Protein AF-A0A5B8V6E5-F1 (afdb_monomer_lite)

Radius of gyration: 22.65 Å; chains: 1; bounding box: 70×61×49 Å

Secondary structure (DSSP, 8-state):
-----------------------TT-EEEEEETTEEEEEEEEEE--GGGTTEEEEEETT-S-EEEEEGGGEEEPPPHHHHHHHHHH-SPSEEEEEEE-SSSS-PEEEEEEEEETTEEEEE-TT--EEEEEEEEEETTTTEEEE-SHHHHHTT---EEEEETTTTEEEEE-SSSEEEEEESS--

Sequence (183 aa):
MRKFILVAALQLFFSIGFTQSFSIGDKIEAYNSGAWYKGSILETGTGTYAGYYKVQYDGYSQVQWIKAANIRMQQTSDANVENDKKGPRNGTYIILSYGSASNPIRIGYFELQNGKYTYYNMSKKNIGQGSFTYNAANKTVQWTSGPFKVANWSGKFEIDREGKTHKIRLNSVTIGTNSTDSN

Structure (mmCIF, N/CA/C/O backbone):
data_AF-A0A5B8V6E5-F1
#
_entry.id   AF-A0A5B8V6E5-F1
#
loop_
_atom_site.group_PDB
_atom_site.id
_atom_site.type_symbol
_atom_site.label_atom_id
_atom_site.label_alt_id
_atom_site.label_comp_id
_atom_site.label_asym_id
_atom_site.label_entity_id
_atom_site.label_seq_id
_atom_site.pdbx_PDB_ins_code
_atom_site.Cartn_x
_atom_site.Cartn_y
_atom_site.Cartn_z
_atom_site.occupancy
_atom_site.B_iso_or_equiv
_atom_site.auth_seq_id
_atom_site.auth_comp_id
_atom_site.auth_asym_id
_atom_site.auth_atom_id
_atom_site.pdbx_PDB_model_num
ATOM 1 N N . MET A 1 1 ? -54.255 44.782 -4.920 1.00 41.56 1 MET A N 1
ATOM 2 C CA . MET A 1 1 ? -53.487 43.672 -5.544 1.00 41.56 1 MET A CA 1
ATOM 3 C C . MET A 1 1 ? -52.082 44.219 -5.787 1.00 41.56 1 MET A C 1
ATOM 5 O O . MET A 1 1 ? -52.020 45.303 -6.328 1.00 41.56 1 MET A O 1
ATOM 9 N N . ARG A 1 2 ? -50.932 43.684 -5.373 1.00 39.69 2 ARG A N 1
ATOM 10 C CA . ARG A 1 2 ? -50.459 42.381 -4.884 1.00 39.69 2 ARG A CA 1
ATOM 11 C C . ARG A 1 2 ? -49.298 42.658 -3.907 1.00 39.69 2 ARG A C 1
ATOM 13 O O . ARG A 1 2 ? -48.498 43.553 -4.151 1.00 39.69 2 ARG A O 1
ATOM 20 N N . LYS A 1 3 ? -49.225 41.881 -2.826 1.00 42.56 3 LYS A N 1
ATOM 21 C CA . LYS A 1 3 ? -48.088 41.808 -1.896 1.00 42.56 3 LYS A CA 1
ATOM 22 C C . LYS A 1 3 ? -46.910 41.131 -2.616 1.00 42.56 3 LYS A C 1
ATOM 24 O O . LYS A 1 3 ? -47.143 40.096 -3.235 1.00 42.56 3 LYS A O 1
ATOM 29 N N . PHE A 1 4 ? -45.687 41.645 -2.500 1.00 48.00 4 PHE A N 1
ATOM 30 C CA . PHE A 1 4 ? -44.478 40.855 -2.766 1.00 48.00 4 PHE A CA 1
ATOM 31 C C . PHE A 1 4 ? -43.683 40.719 -1.469 1.00 48.00 4 PHE A C 1
ATOM 33 O O . PHE A 1 4 ? -43.335 41.696 -0.814 1.00 48.00 4 PHE A O 1
ATOM 40 N N . ILE A 1 5 ? -43.534 39.461 -1.073 1.00 51.41 5 ILE A N 1
ATOM 41 C CA . ILE A 1 5 ? -42.996 38.966 0.188 1.00 51.41 5 ILE A CA 1
ATOM 42 C C . ILE A 1 5 ? -41.475 38.825 0.047 1.00 51.41 5 ILE A C 1
ATOM 44 O O . ILE A 1 5 ? -40.999 38.240 -0.925 1.00 51.41 5 ILE A O 1
ATOM 48 N N . LEU A 1 6 ? -40.737 39.347 1.033 1.00 44.19 6 LEU A N 1
ATOM 49 C CA . LEU A 1 6 ? -39.337 39.016 1.317 1.00 44.19 6 LEU A CA 1
ATOM 50 C C . LEU A 1 6 ? -39.191 37.501 1.535 1.00 44.19 6 LEU A C 1
ATOM 52 O O . LEU A 1 6 ? -39.869 36.955 2.403 1.00 44.19 6 LEU A O 1
ATOM 56 N N . VAL A 1 7 ? -38.239 36.849 0.866 1.00 46.69 7 VAL A N 1
ATOM 57 C CA . VAL A 1 7 ? -37.709 35.555 1.325 1.00 46.69 7 VAL A CA 1
ATOM 58 C C . VAL A 1 7 ? -36.186 35.613 1.302 1.00 46.69 7 VAL A C 1
ATOM 60 O O . VAL A 1 7 ? -35.556 35.565 0.248 1.00 46.69 7 VAL A O 1
ATOM 63 N N . ALA A 1 8 ? -35.608 35.735 2.496 1.00 49.88 8 ALA A N 1
ATOM 64 C CA . ALA A 1 8 ? -34.208 35.462 2.767 1.00 49.88 8 ALA A CA 1
ATOM 65 C C . ALA A 1 8 ? -34.009 33.939 2.811 1.00 49.88 8 ALA A C 1
ATOM 67 O O . ALA A 1 8 ? -34.654 33.259 3.606 1.00 49.88 8 ALA A O 1
ATOM 68 N N . ALA A 1 9 ? -33.124 33.399 1.973 1.00 46.06 9 ALA A N 1
ATOM 69 C CA . ALA A 1 9 ? -32.720 31.996 2.028 1.00 46.06 9 ALA A CA 1
ATOM 70 C C . ALA A 1 9 ? -31.277 31.912 2.543 1.00 46.06 9 ALA A C 1
ATOM 72 O O . ALA A 1 9 ? -30.310 31.993 1.790 1.00 46.06 9 ALA A O 1
ATOM 73 N N . LEU A 1 10 ? -31.160 31.787 3.864 1.00 42.91 10 LEU A N 1
ATOM 74 C CA . LEU A 1 10 ? -29.933 31.473 4.585 1.00 42.91 10 LEU A CA 1
ATOM 75 C C . LEU A 1 10 ? -29.570 30.006 4.301 1.00 42.91 10 LEU A C 1
ATOM 77 O O . LEU A 1 10 ? -30.134 29.096 4.906 1.00 42.91 10 LEU A O 1
ATOM 81 N N . GLN A 1 11 ? -28.659 29.758 3.358 1.00 48.12 11 GLN A N 1
ATOM 82 C CA . GLN A 1 11 ? -28.107 28.419 3.143 1.00 48.12 11 GLN A CA 1
ATOM 83 C C . GLN A 1 11 ? -27.055 28.111 4.215 1.00 48.12 11 GLN A C 1
ATOM 85 O O . GLN A 1 11 ? -25.876 28.429 4.074 1.00 48.12 11 GLN A O 1
ATOM 90 N N . LEU A 1 12 ? -27.498 27.478 5.302 1.00 47.34 12 LEU A N 1
ATOM 91 C CA . LEU A 1 12 ? -26.626 26.742 6.213 1.00 47.34 12 LEU A CA 1
ATOM 92 C C . LEU A 1 12 ? -26.188 25.444 5.518 1.00 47.34 12 LEU A C 1
ATOM 94 O O . LEU A 1 12 ? -26.974 24.508 5.375 1.00 47.34 12 LEU A O 1
ATOM 98 N N . PHE A 1 13 ? -24.926 25.380 5.097 1.00 45.84 13 PHE A N 1
ATOM 99 C CA . PHE A 1 13 ? -24.286 24.117 4.742 1.00 45.84 13 PHE A CA 1
ATOM 100 C C . PHE A 1 13 ? -24.084 23.298 6.021 1.00 45.84 13 PHE A C 1
ATOM 102 O O . PHE A 1 13 ? -23.173 23.549 6.808 1.00 45.84 13 PHE A O 1
ATOM 109 N N . PHE A 1 14 ? -24.966 22.325 6.243 1.00 43.38 14 PHE A N 1
ATOM 110 C CA . PHE A 1 14 ? -24.785 21.296 7.260 1.00 43.38 14 PHE A CA 1
ATOM 111 C C . PHE A 1 14 ? -23.676 20.350 6.778 1.00 43.38 14 PHE A C 1
ATOM 113 O O . PHE A 1 14 ? -23.909 19.439 5.985 1.00 43.38 14 PHE A O 1
ATOM 120 N N . SER A 1 15 ? -22.444 20.588 7.222 1.00 37.59 15 SER A N 1
ATOM 121 C CA . SER A 1 15 ? -21.350 19.631 7.065 1.00 37.59 15 SER A CA 1
ATOM 122 C C . SER A 1 15 ? -21.629 18.441 7.979 1.00 37.59 15 SER A C 1
ATOM 124 O O . SER A 1 15 ? -21.296 18.465 9.163 1.00 37.59 15 SER A O 1
ATOM 126 N N . ILE A 1 16 ? -22.282 17.406 7.451 1.00 44.56 16 ILE A N 1
ATOM 127 C CA . ILE A 1 16 ? -22.472 16.144 8.166 1.00 44.56 16 ILE A CA 1
ATOM 128 C C . ILE A 1 16 ? -21.103 15.461 8.229 1.00 44.56 16 ILE A C 1
ATOM 130 O O . ILE A 1 16 ? -20.703 14.734 7.321 1.00 44.56 16 ILE A O 1
ATOM 134 N N . GLY A 1 17 ? -20.351 15.738 9.293 1.00 47.56 17 GLY A N 1
ATOM 135 C CA . GLY A 1 17 ? -19.202 14.928 9.660 1.00 47.56 17 GLY A CA 1
ATOM 136 C C . GLY A 1 17 ? -19.704 13.528 9.989 1.00 47.56 17 GLY A C 1
ATOM 137 O O . GLY A 1 17 ? -20.359 13.330 11.010 1.00 47.56 17 GLY A O 1
ATOM 138 N N . PHE A 1 18 ? -19.439 12.565 9.110 1.00 46.44 18 PHE A N 1
ATOM 139 C CA . PHE A 1 18 ? -19.680 11.153 9.387 1.00 46.44 18 PHE A CA 1
ATOM 140 C C . PHE A 1 18 ? -18.714 10.716 10.497 1.00 46.44 18 PHE A C 1
ATOM 142 O O . PHE A 1 18 ? -17.588 10.294 10.241 1.00 46.44 18 PHE A O 1
ATOM 149 N N . THR A 1 19 ? -19.127 10.863 11.755 1.00 55.25 19 THR A N 1
ATOM 150 C CA . THR A 1 19 ? -18.449 10.210 12.875 1.00 55.25 19 THR A CA 1
ATOM 151 C C . THR A 1 19 ? -18.816 8.737 12.808 1.00 55.25 19 THR A C 1
ATOM 153 O O . THR A 1 19 ? -19.951 8.367 13.100 1.00 55.25 19 THR A O 1
ATOM 156 N N . GLN A 1 20 ? -17.873 7.892 12.391 1.00 64.94 20 GLN A N 1
ATOM 157 C CA . GLN A 1 20 ? -18.044 6.445 12.465 1.00 64.94 20 GLN A CA 1
ATOM 158 C C . GLN A 1 20 ? -18.185 6.053 13.942 1.00 64.94 20 GLN A C 1
ATOM 160 O O . GLN A 1 20 ? -17.274 6.273 14.745 1.00 64.94 20 GLN A O 1
ATOM 165 N N . SER A 1 21 ? -19.355 5.538 14.317 1.00 81.06 21 SER A N 1
ATOM 166 C CA . SER A 1 21 ? -19.622 5.027 15.660 1.00 81.06 21 SER A CA 1
ATOM 167 C C . SER A 1 21 ? -19.363 3.526 15.707 1.00 81.06 21 SER A C 1
ATOM 169 O O . SER A 1 21 ? -19.891 2.798 14.868 1.00 81.06 21 SER A O 1
ATOM 171 N N . PHE A 1 22 ? -18.590 3.077 16.693 1.00 90.81 22 PHE A N 1
ATOM 172 C CA . PHE A 1 22 ? -18.323 1.662 16.952 1.00 90.81 22 PHE A CA 1
ATOM 173 C C . PHE A 1 22 ? -19.132 1.188 18.165 1.00 90.81 22 PHE A C 1
ATOM 175 O O . PHE A 1 22 ? -19.408 1.969 19.079 1.00 90.81 22 PHE A O 1
ATOM 182 N N . SER A 1 23 ? -19.499 -0.088 18.183 1.00 92.81 23 SER A N 1
ATOM 183 C CA . SER A 1 23 ? -20.276 -0.724 19.249 1.00 92.81 23 SER A CA 1
ATOM 184 C C . SER A 1 23 ? -19.407 -1.660 20.084 1.00 92.81 23 SER A C 1
ATOM 186 O O . SER A 1 23 ? -18.421 -2.213 19.600 1.00 92.81 23 SER A O 1
ATOM 188 N N . ILE A 1 24 ? -19.781 -1.866 21.350 1.00 95.06 24 ILE A N 1
ATOM 189 C CA . ILE A 1 24 ? -19.135 -2.865 22.214 1.00 95.06 24 ILE A CA 1
ATOM 190 C C . ILE A 1 24 ? -19.230 -4.242 21.546 1.00 9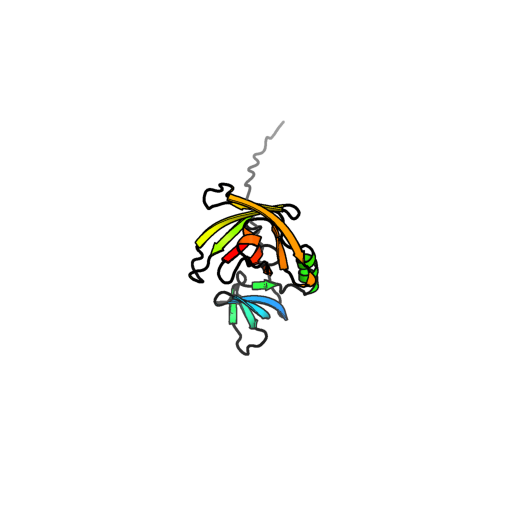5.06 24 ILE A C 1
ATOM 192 O O . ILE A 1 24 ? -20.299 -4.652 21.101 1.00 95.06 24 ILE A O 1
ATOM 196 N N . GLY A 1 25 ? -18.105 -4.951 21.489 1.00 92.25 25 GLY A N 1
ATOM 197 C CA . GLY A 1 25 ? -17.970 -6.248 20.830 1.00 92.25 25 GLY A CA 1
ATOM 198 C C . GLY A 1 25 ? -17.518 -6.178 19.370 1.00 92.25 25 GLY A C 1
ATOM 199 O O . GLY A 1 25 ? -17.071 -7.203 18.850 1.00 92.25 25 GLY A O 1
ATOM 200 N N . ASP A 1 26 ? -17.555 -5.005 18.724 1.00 90.56 26 ASP A N 1
ATOM 201 C CA . ASP A 1 26 ? -17.105 -4.869 17.336 1.00 90.56 26 ASP A CA 1
ATOM 202 C C . ASP A 1 26 ? -15.654 -5.319 17.193 1.00 90.56 26 ASP A C 1
ATOM 204 O O . ASP A 1 26 ? -14.772 -4.910 17.957 1.00 90.56 26 ASP A O 1
ATOM 208 N N . LYS A 1 27 ? -15.409 -6.152 16.179 1.00 93.06 27 LYS A N 1
ATOM 209 C CA . LYS A 1 27 ? -14.066 -6.537 15.757 1.00 93.06 27 LYS A CA 1
ATOM 210 C C . LYS A 1 27 ? -13.468 -5.421 14.919 1.00 93.06 27 LYS A C 1
ATOM 212 O O . LYS A 1 27 ? -14.008 -5.049 13.876 1.00 93.06 27 LYS A O 1
ATOM 217 N N . ILE A 1 28 ? -12.349 -4.890 15.391 1.00 93.06 28 ILE A N 1
ATOM 218 C CA . ILE A 1 28 ? -11.721 -3.691 14.848 1.00 93.06 28 ILE A CA 1
ATOM 219 C C . ILE A 1 28 ? -10.225 -3.895 14.633 1.00 93.06 28 ILE A C 1
ATOM 221 O O . ILE A 1 28 ? -9.609 -4.833 15.142 1.00 93.06 28 ILE A O 1
ATOM 225 N N . GLU A 1 29 ? -9.631 -2.973 13.891 1.00 93.19 29 GLU A N 1
ATOM 226 C CA . GLU A 1 29 ? -8.198 -2.732 13.909 1.00 93.19 29 GLU A CA 1
ATOM 227 C C . GLU A 1 29 ? -7.954 -1.329 14.466 1.00 93.19 29 GLU A C 1
ATOM 229 O O . GLU A 1 29 ? -8.585 -0.364 14.032 1.00 93.19 29 GLU A O 1
ATOM 234 N N . ALA A 1 30 ? -7.042 -1.208 15.427 1.00 94.38 30 ALA A N 1
ATOM 235 C CA . ALA A 1 30 ? -6.673 0.056 16.051 1.00 94.38 30 ALA A CA 1
ATOM 236 C C . ALA A 1 30 ? -5.209 0.400 15.752 1.00 94.38 30 ALA A C 1
ATOM 238 O O . ALA A 1 30 ? -4.315 -0.441 15.879 1.00 94.38 30 ALA A O 1
ATOM 239 N N . TYR A 1 31 ? -4.968 1.641 15.332 1.00 90.19 31 TYR A N 1
ATOM 240 C CA . TYR A 1 31 ? -3.638 2.155 15.039 1.00 90.19 31 TYR A CA 1
ATOM 241 C C . TYR A 1 31 ? -2.932 2.573 16.326 1.00 90.19 31 TYR A C 1
ATOM 243 O O . TYR A 1 31 ? -3.380 3.476 17.037 1.00 90.19 31 TYR A O 1
ATOM 251 N N . ASN A 1 32 ? -1.804 1.930 16.604 1.00 86.75 32 ASN A N 1
ATOM 252 C CA . ASN A 1 32 ? -0.984 2.173 17.780 1.00 86.75 32 ASN A CA 1
ATOM 253 C C . ASN A 1 32 ? 0.496 2.043 17.407 1.00 86.75 32 ASN A C 1
ATOM 255 O O . ASN A 1 32 ? 0.863 1.163 16.637 1.00 86.75 32 ASN A O 1
ATOM 259 N N . SER A 1 33 ? 1.356 2.927 17.914 1.00 83.88 33 SER A N 1
ATOM 260 C CA . SER A 1 33 ? 2.818 2.857 17.728 1.00 83.88 33 SER A CA 1
ATOM 261 C C . SER A 1 33 ? 3.297 2.532 16.297 1.00 83.88 33 SER A C 1
ATOM 263 O O . SER A 1 33 ? 4.241 1.769 16.110 1.00 83.88 33 SER A O 1
ATOM 265 N N . GLY A 1 34 ? 2.645 3.087 15.269 1.00 79.56 34 GLY A N 1
ATOM 266 C CA . GLY A 1 34 ? 3.053 2.900 13.870 1.00 79.56 34 GLY A CA 1
ATOM 267 C C . GLY A 1 34 ? 2.436 1.701 13.139 1.00 79.56 34 GLY A C 1
ATOM 268 O O . GLY A 1 34 ? 2.720 1.515 11.957 1.00 79.56 34 GLY A O 1
ATOM 269 N N . ALA A 1 35 ? 1.592 0.900 13.795 1.00 83.62 35 ALA A N 1
ATOM 270 C CA . ALA A 1 35 ? 0.983 -0.291 13.203 1.00 83.62 35 ALA A CA 1
ATOM 271 C C . ALA A 1 35 ? -0.504 -0.438 13.559 1.00 83.62 35 ALA A C 1
ATOM 273 O O . ALA A 1 35 ? -0.990 0.130 14.534 1.00 83.62 35 ALA A O 1
ATOM 274 N N . TRP A 1 36 ? -1.232 -1.202 12.743 1.00 90.06 36 TRP A N 1
ATOM 275 C CA . TRP A 1 36 ? -2.622 -1.583 13.000 1.00 90.06 36 TRP A CA 1
ATOM 276 C C . TRP A 1 36 ? -2.655 -2.927 13.727 1.00 90.06 36 TRP A C 1
ATOM 278 O O . TRP A 1 36 ? -2.093 -3.905 13.237 1.00 90.06 36 TRP A O 1
ATOM 288 N N . TYR A 1 37 ? -3.327 -2.973 14.874 1.00 90.19 37 TYR A N 1
ATOM 289 C CA . TYR A 1 37 ? -3.483 -4.177 15.686 1.00 90.19 37 TYR A CA 1
ATOM 290 C C . TYR A 1 37 ? -4.950 -4.572 15.756 1.00 90.19 37 TYR A C 1
ATOM 292 O O . TYR A 1 37 ? -5.819 -3.716 15.916 1.00 90.19 37 TYR A O 1
ATOM 300 N N . LYS A 1 38 ? -5.220 -5.873 15.658 1.00 94.06 38 LYS A N 1
ATOM 301 C CA . LYS A 1 38 ? -6.574 -6.416 15.783 1.00 94.06 38 LYS A CA 1
ATOM 302 C C . LYS A 1 38 ? -7.036 -6.361 17.229 1.00 94.06 38 LYS A C 1
ATOM 304 O O . LYS A 1 38 ? -6.228 -6.493 18.150 1.00 94.06 38 LYS A O 1
ATOM 309 N N . GLY A 1 39 ? -8.331 -6.180 17.420 1.00 94.94 39 GLY A N 1
ATOM 310 C CA . GLY A 1 39 ? -8.921 -6.178 18.742 1.00 94.94 39 GLY A CA 1
ATOM 311 C C . GLY A 1 39 ? -10.433 -6.073 18.712 1.00 94.94 39 GLY A C 1
ATOM 312 O O . GLY A 1 39 ? -11.088 -6.265 17.686 1.00 94.94 39 GLY A O 1
ATOM 313 N N . SER A 1 40 ? -10.985 -5.752 19.873 1.00 96.75 40 SER A N 1
ATOM 314 C CA . SER A 1 40 ? -12.412 -5.521 20.048 1.00 96.75 40 SER A CA 1
ATOM 315 C C . SER A 1 40 ? -12.693 -4.319 20.932 1.00 96.75 40 SER A C 1
ATOM 317 O O . SER A 1 40 ? -11.909 -3.994 21.829 1.00 96.75 40 SER A O 1
ATOM 319 N N . ILE A 1 41 ? -13.816 -3.658 20.665 1.00 97.38 41 ILE A N 1
ATOM 320 C CA . ILE A 1 41 ? -14.310 -2.568 21.502 1.00 97.38 41 ILE A CA 1
ATOM 321 C C . ILE A 1 41 ? -14.865 -3.162 22.795 1.00 97.38 41 ILE A C 1
ATOM 323 O O . ILE A 1 41 ? -15.804 -3.953 22.774 1.00 97.38 41 ILE A O 1
ATOM 327 N N . LEU A 1 42 ? -14.292 -2.761 23.923 1.00 96.56 42 LEU A N 1
ATOM 328 C CA . LEU A 1 42 ? -14.765 -3.135 25.251 1.00 96.56 42 LEU A CA 1
ATOM 329 C C . LEU A 1 42 ? -15.757 -2.102 25.797 1.00 96.56 42 LEU A C 1
ATOM 331 O O . LEU A 1 42 ? -16.700 -2.451 26.498 1.00 96.56 42 LEU A O 1
ATOM 335 N N . GLU A 1 43 ? -15.516 -0.823 25.507 1.00 96.06 43 GLU A N 1
ATOM 336 C CA . GLU A 1 43 ? -16.220 0.285 26.149 1.00 96.06 43 GLU A CA 1
ATOM 337 C C . GLU A 1 43 ? -16.197 1.539 25.266 1.00 96.06 43 GLU A C 1
ATOM 339 O O . GLU A 1 43 ? -15.184 1.844 24.627 1.00 96.06 43 GLU A O 1
ATOM 344 N N . THR A 1 44 ? -17.296 2.293 25.267 1.00 95.44 44 THR A N 1
ATOM 345 C CA . THR A 1 44 ? -17.386 3.611 24.623 1.00 95.44 44 THR A CA 1
ATOM 346 C C . THR A 1 44 ? -17.076 4.698 25.645 1.00 95.44 44 THR A C 1
ATOM 348 O O . THR A 1 44 ? -17.663 4.734 26.724 1.00 95.44 44 THR A O 1
ATOM 351 N N . GLY A 1 45 ? -16.146 5.591 25.315 1.00 92.44 45 GLY A N 1
ATOM 352 C CA . GLY A 1 45 ? -15.667 6.606 26.244 1.00 92.44 45 GLY A CA 1
ATOM 353 C C . GLY A 1 45 ? -16.695 7.703 26.498 1.00 92.44 45 GLY A C 1
ATOM 354 O O . GLY A 1 45 ? -17.338 8.208 25.577 1.00 92.44 45 GLY A O 1
ATOM 355 N N . THR A 1 46 ? -16.817 8.099 27.762 1.00 92.12 46 THR A N 1
ATOM 356 C CA . THR A 1 46 ? -17.650 9.220 28.218 1.00 92.12 46 THR A CA 1
ATOM 357 C C . THR A 1 46 ? -16.795 10.232 28.988 1.00 92.12 46 THR A C 1
ATOM 359 O O . THR A 1 46 ? -15.641 9.955 29.329 1.00 92.12 46 THR A O 1
ATOM 362 N N . GLY A 1 47 ? -17.322 11.438 29.226 1.00 93.31 47 GLY A N 1
ATOM 363 C CA . GLY A 1 47 ? -16.601 12.491 29.948 1.00 93.31 47 GLY A CA 1
ATOM 364 C C . GLY A 1 47 ? -15.272 12.853 29.277 1.00 93.31 47 GLY A C 1
ATOM 365 O O . GLY A 1 47 ? -15.241 13.236 28.110 1.00 93.31 47 GLY A O 1
ATOM 366 N N . THR A 1 48 ? -14.163 12.696 30.002 1.00 93.38 48 THR A N 1
ATOM 367 C CA . THR A 1 48 ? -12.804 12.972 29.500 1.00 93.38 48 THR A CA 1
ATOM 368 C C . THR A 1 48 ? -12.365 12.053 28.355 1.00 93.38 48 THR A C 1
ATOM 370 O O . THR A 1 48 ? -11.446 12.405 27.621 1.00 93.38 48 THR A O 1
ATOM 373 N N . TYR A 1 49 ? -13.034 10.911 28.167 1.00 92.12 49 TYR A N 1
ATOM 374 C CA . TYR A 1 49 ? -12.801 9.972 27.066 1.00 92.12 49 TYR A CA 1
ATOM 375 C C . TYR A 1 49 ? -13.848 10.082 25.951 1.00 92.12 49 TYR A C 1
ATOM 377 O O . TYR A 1 49 ? -13.923 9.203 25.094 1.00 92.12 49 TYR A O 1
ATOM 385 N N . ALA A 1 50 ? -14.666 11.140 25.920 1.00 91.12 50 ALA A N 1
ATOM 386 C CA . ALA A 1 50 ? -15.614 11.346 24.829 1.00 91.12 50 ALA A CA 1
ATOM 387 C C . ALA A 1 50 ? -14.897 11.325 23.459 1.00 91.12 50 ALA A C 1
ATOM 389 O O . ALA A 1 50 ? -13.917 12.039 23.237 1.00 91.12 50 ALA A O 1
ATOM 390 N N . GLY A 1 51 ? -15.369 10.475 22.540 1.00 90.06 51 GLY A N 1
ATOM 391 C CA . GLY A 1 51 ? -14.743 10.255 21.225 1.00 90.06 51 GLY A CA 1
ATOM 392 C C . GLY A 1 51 ? -13.598 9.229 21.206 1.00 90.06 51 GLY A C 1
ATOM 393 O O . GLY A 1 51 ? -12.945 9.054 20.170 1.00 90.06 51 GLY A O 1
ATOM 394 N N . TYR A 1 52 ? -13.356 8.544 22.324 1.00 95.06 52 TYR A N 1
ATOM 395 C CA . TYR A 1 52 ? -12.440 7.412 22.436 1.00 95.06 52 TYR A CA 1
ATOM 396 C C . TYR A 1 52 ? -13.215 6.116 22.666 1.00 95.06 52 TYR A C 1
ATOM 398 O O . TYR A 1 52 ? -14.336 6.114 23.170 1.00 95.06 52 TYR A O 1
ATOM 406 N N . TYR A 1 53 ? -12.575 5.002 22.336 1.00 96.88 53 TYR A N 1
ATOM 407 C CA . TYR A 1 53 ? -13.060 3.663 22.631 1.00 96.88 53 TYR A CA 1
ATOM 408 C C . TYR A 1 53 ? -11.973 2.876 23.340 1.00 96.88 53 TYR A C 1
ATOM 410 O O . TYR A 1 53 ? -10.794 2.974 22.997 1.00 96.88 53 TYR A O 1
ATOM 418 N N . LYS A 1 54 ? -12.366 2.091 24.335 1.00 97.19 54 LYS A N 1
ATOM 419 C CA . LYS A 1 54 ? -11.464 1.187 25.034 1.00 97.19 54 LYS A CA 1
ATOM 420 C C . LYS A 1 54 ? -11.331 -0.078 24.208 1.00 97.19 54 LYS A C 1
ATOM 422 O O . LYS A 1 54 ? -12.313 -0.780 23.985 1.00 97.19 54 LYS A O 1
ATOM 427 N N . VAL A 1 55 ? -10.122 -0.346 23.741 1.00 97.44 55 VAL A N 1
ATOM 428 C CA . VAL A 1 55 ? -9.805 -1.469 22.865 1.00 97.44 55 VAL A CA 1
ATOM 429 C C . VAL A 1 55 ? -9.078 -2.543 23.659 1.00 97.44 55 VAL A C 1
ATOM 431 O O . VAL A 1 55 ? -8.079 -2.261 24.323 1.00 97.44 55 VAL A O 1
ATOM 434 N N . GLN A 1 56 ? -9.572 -3.773 23.553 1.00 97.31 56 GLN A N 1
ATOM 435 C CA . GLN A 1 56 ? -8.864 -4.990 23.929 1.00 97.31 56 GLN A CA 1
ATOM 436 C C . GLN A 1 56 ? -8.170 -5.537 22.682 1.00 97.31 56 GLN A C 1
ATOM 438 O O . GLN A 1 56 ? -8.851 -5.970 21.752 1.00 97.31 56 GLN A O 1
ATOM 443 N N . TYR A 1 57 ? -6.838 -5.510 22.648 1.00 95.38 57 TYR A N 1
ATOM 444 C CA . TYR A 1 57 ? -6.076 -6.061 21.526 1.00 95.38 57 TYR A CA 1
ATOM 445 C C . TYR A 1 57 ? -6.041 -7.590 21.581 1.00 95.38 57 TYR A C 1
ATOM 447 O O . TYR A 1 57 ? -5.914 -8.184 22.655 1.00 95.38 57 TYR A O 1
ATOM 455 N N . ASP A 1 58 ? -6.122 -8.232 20.422 1.00 92.75 58 ASP A N 1
ATOM 456 C CA . ASP A 1 58 ? -6.000 -9.682 20.314 1.00 92.75 58 ASP A CA 1
ATOM 457 C C . ASP A 1 58 ? -4.557 -10.100 20.656 1.00 92.75 58 ASP A C 1
ATOM 459 O O . ASP A 1 58 ? -3.598 -9.591 20.076 1.00 92.75 58 ASP A O 1
ATOM 463 N N . GLY A 1 59 ? -4.393 -11.033 21.599 1.00 89.75 59 GLY A N 1
ATOM 464 C CA . GLY A 1 59 ? -3.078 -11.549 22.009 1.00 89.75 59 GLY A CA 1
ATOM 465 C C . GLY A 1 59 ? -2.324 -10.703 23.042 1.00 89.75 59 GLY A C 1
ATOM 466 O O . GLY A 1 59 ? -1.213 -11.068 23.421 1.00 89.75 59 GLY A O 1
ATOM 467 N N . TYR A 1 60 ? -2.921 -9.619 23.542 1.00 89.69 60 TYR A N 1
ATOM 468 C CA . TYR A 1 60 ? -2.349 -8.786 24.603 1.00 89.69 60 TYR A CA 1
ATOM 469 C C . TYR A 1 60 ? -3.312 -8.711 25.787 1.00 89.69 60 TYR A C 1
ATOM 471 O O . TYR A 1 60 ? -4.519 -8.686 25.603 1.00 89.69 60 TYR A O 1
ATOM 479 N N . SER A 1 61 ? -2.807 -8.642 27.017 1.00 90.25 61 SER A N 1
ATOM 480 C CA . SER A 1 61 ? -3.653 -8.465 28.212 1.00 90.25 61 SER A CA 1
ATOM 481 C C . SER A 1 61 ? -4.022 -7.004 28.484 1.00 90.25 61 SER A C 1
ATOM 483 O O . SER A 1 61 ? -4.900 -6.720 29.294 1.00 90.25 61 SER A O 1
ATOM 485 N N . GLN A 1 62 ? -3.330 -6.068 27.837 1.00 90.81 62 GLN A N 1
ATOM 486 C CA . GLN A 1 62 ? -3.495 -4.638 28.055 1.00 90.81 62 GLN A CA 1
ATOM 487 C C . GLN A 1 62 ? -4.659 -4.086 27.227 1.00 90.81 62 GLN A C 1
ATOM 489 O O . GLN A 1 62 ? -4.800 -4.394 26.042 1.00 90.81 62 GLN A O 1
ATOM 494 N N . VAL A 1 63 ? -5.444 -3.209 27.851 1.00 95.12 63 VAL A N 1
ATOM 495 C CA . VAL A 1 63 ? -6.497 -2.423 27.198 1.00 95.12 63 VAL A CA 1
ATOM 496 C C . VAL A 1 63 ? -6.065 -0.969 27.076 1.00 95.12 63 VAL A C 1
ATOM 498 O O . VAL A 1 63 ? -5.363 -0.452 27.946 1.00 95.12 63 VAL A O 1
ATOM 501 N N . GLN A 1 64 ? -6.505 -0.284 26.022 1.00 95.81 64 GLN A N 1
ATOM 502 C CA . GLN A 1 64 ? -6.142 1.117 25.805 1.00 95.81 64 GLN A CA 1
ATOM 503 C C . GLN A 1 64 ? -7.297 1.930 25.225 1.00 95.81 64 GLN A C 1
ATOM 505 O O . GLN A 1 64 ? -8.049 1.449 24.384 1.00 95.81 64 GLN A O 1
ATOM 510 N N . TRP A 1 65 ? -7.410 3.188 25.652 1.00 96.50 65 TRP A N 1
ATOM 511 C CA . TRP A 1 65 ? -8.306 4.164 25.039 1.00 96.50 65 TRP A CA 1
ATOM 512 C C . TRP A 1 65 ? -7.719 4.671 23.723 1.00 96.50 65 TRP A C 1
ATOM 514 O O . TRP A 1 65 ? -6.652 5.286 23.705 1.00 96.50 65 TRP A O 1
ATOM 524 N N . ILE A 1 66 ? -8.429 4.440 22.623 1.00 95.94 66 ILE A N 1
ATOM 525 C CA . ILE A 1 66 ? -8.029 4.823 21.272 1.00 95.94 66 ILE A CA 1
ATOM 526 C C . ILE A 1 66 ? -9.061 5.792 20.707 1.00 95.94 66 ILE A C 1
ATOM 528 O O . ILE A 1 66 ? -10.267 5.567 20.792 1.00 95.94 66 ILE A O 1
ATOM 532 N N . LYS A 1 67 ? -8.587 6.904 20.141 1.00 94.50 67 LYS A N 1
ATOM 533 C CA . LYS A 1 67 ? -9.453 7.897 19.498 1.00 94.50 67 LYS A CA 1
ATOM 534 C C . LYS A 1 67 ? -10.156 7.253 18.305 1.00 94.50 67 LYS A C 1
ATOM 536 O O . LYS A 1 67 ? -9.497 6.550 17.547 1.00 94.50 67 LYS A O 1
ATOM 541 N N . ALA A 1 68 ? -11.438 7.550 18.091 1.00 91.44 68 ALA A N 1
ATOM 542 C CA . ALA A 1 68 ? -12.233 6.982 16.994 1.00 91.44 68 ALA A CA 1
ATOM 543 C C . ALA A 1 68 ? -11.525 7.030 15.623 1.00 91.44 68 ALA A C 1
ATOM 545 O O . ALA A 1 68 ? -11.565 6.068 14.869 1.00 91.44 68 ALA A O 1
ATOM 546 N N . ALA A 1 69 ? -10.806 8.123 15.337 1.00 89.38 69 ALA A N 1
ATOM 547 C CA . ALA A 1 69 ? -10.055 8.318 14.092 1.00 89.38 69 ALA A CA 1
ATOM 548 C C . ALA A 1 69 ? -8.901 7.315 13.865 1.00 89.38 69 ALA A C 1
ATOM 550 O O . ALA A 1 69 ? -8.408 7.192 12.748 1.00 89.38 69 ALA A O 1
ATOM 551 N N . ASN A 1 70 ? -8.468 6.611 14.913 1.00 93.44 70 ASN A N 1
ATOM 552 C CA . ASN A 1 70 ? -7.425 5.586 14.875 1.00 93.44 70 ASN A CA 1
ATOM 553 C C . ASN A 1 70 ? -8.012 4.170 14.948 1.00 93.44 70 ASN A C 1
ATOM 555 O O . ASN A 1 70 ? -7.284 3.228 15.245 1.00 93.44 70 ASN A O 1
ATOM 559 N N . ILE A 1 71 ? -9.314 4.010 14.717 1.00 93.50 71 ILE A N 1
ATOM 560 C CA . ILE A 1 71 ? -10.008 2.723 14.717 1.00 93.50 71 ILE A CA 1
ATOM 561 C C . ILE A 1 71 ? -10.661 2.539 13.352 1.00 93.50 71 ILE A C 1
ATOM 563 O O . ILE A 1 71 ? -11.134 3.496 12.743 1.00 93.50 71 ILE A O 1
ATOM 567 N N . ARG A 1 72 ? -10.673 1.302 12.867 1.00 91.12 72 ARG A N 1
ATOM 568 C CA . ARG A 1 72 ? -11.403 0.894 11.667 1.00 91.12 72 ARG A CA 1
ATOM 569 C C . ARG A 1 72 ? -12.026 -0.479 11.876 1.00 91.12 72 ARG A C 1
ATOM 571 O O . ARG A 1 72 ? -11.563 -1.226 12.739 1.00 91.12 72 ARG A O 1
ATOM 578 N N . MET A 1 73 ? -13.044 -0.832 11.095 1.00 89.44 73 MET A N 1
ATOM 579 C CA . MET A 1 73 ? -13.622 -2.175 11.196 1.00 89.44 73 MET A CA 1
ATOM 580 C C . MET A 1 73 ? -12.586 -3.213 10.779 1.00 89.44 73 MET A C 1
ATOM 582 O O . MET A 1 73 ? -11.854 -3.025 9.803 1.00 89.44 73 MET A O 1
ATOM 586 N N . GLN A 1 74 ? -12.519 -4.321 11.514 1.00 86.44 74 GLN A N 1
ATOM 587 C CA . GLN A 1 74 ? -11.680 -5.430 11.103 1.00 86.44 74 GLN A CA 1
ATOM 588 C C . GLN A 1 74 ? -12.251 -5.976 9.800 1.00 86.44 74 GLN A C 1
ATOM 590 O O . GLN A 1 74 ? -13.410 -6.387 9.731 1.00 86.44 74 GLN A O 1
ATOM 595 N N . GLN A 1 75 ? -11.425 -5.998 8.759 1.00 72.75 75 GLN A N 1
ATOM 596 C CA . GLN A 1 75 ? -11.843 -6.579 7.497 1.00 72.75 75 GLN A CA 1
ATOM 597 C C . GLN A 1 75 ? -12.051 -8.085 7.675 1.00 72.75 75 GLN A C 1
ATOM 599 O O . GLN A 1 75 ? -11.154 -8.805 8.131 1.00 72.75 75 GLN A O 1
ATOM 604 N N . THR A 1 76 ? -13.246 -8.559 7.324 1.00 61.41 76 THR A N 1
ATOM 605 C CA . THR A 1 76 ? -13.541 -9.989 7.288 1.00 61.41 76 THR A CA 1
ATOM 606 C C . THR A 1 76 ? -12.674 -10.657 6.225 1.00 61.41 76 THR A C 1
ATOM 608 O O . THR A 1 76 ? -12.294 -10.052 5.216 1.00 61.41 76 THR A O 1
ATOM 611 N N . SER A 1 77 ? -12.333 -11.922 6.460 1.00 59.31 77 SER A N 1
ATOM 612 C CA . SER A 1 77 ? -11.531 -12.726 5.538 1.00 59.31 77 SER A CA 1
ATOM 613 C C . SER A 1 77 ? -12.108 -12.730 4.122 1.00 59.31 77 SER A C 1
ATOM 615 O O . SER A 1 77 ? -11.336 -12.675 3.175 1.00 59.31 77 SER A O 1
ATOM 617 N N . ASP A 1 78 ? -13.429 -12.691 3.960 1.00 54.62 78 ASP A N 1
ATOM 618 C CA . ASP A 1 78 ? -14.073 -12.810 2.647 1.00 54.62 78 ASP A CA 1
ATOM 619 C C . ASP A 1 78 ? -13.932 -11.544 1.791 1.00 54.62 78 ASP A C 1
ATOM 621 O O . ASP A 1 78 ? -13.583 -11.627 0.612 1.00 54.62 78 ASP A O 1
ATOM 625 N N . ALA A 1 79 ? -14.097 -10.361 2.394 1.00 58.16 79 ALA A N 1
ATOM 626 C CA . ALA A 1 79 ? -13.887 -9.087 1.705 1.00 58.16 79 ALA A CA 1
ATOM 627 C C . ALA A 1 79 ? -12.409 -8.879 1.329 1.00 58.16 79 ALA A C 1
ATOM 629 O O . ALA A 1 79 ? -12.098 -8.318 0.276 1.00 58.16 79 ALA A O 1
ATOM 630 N N . ASN A 1 80 ? -11.486 -9.364 2.164 1.00 58.53 80 ASN A N 1
ATOM 631 C CA . ASN A 1 80 ? -10.062 -9.357 1.841 1.00 58.53 80 ASN A CA 1
ATOM 632 C C . ASN A 1 80 ? -9.734 -10.350 0.728 1.00 58.53 80 ASN A C 1
ATOM 634 O O . ASN A 1 80 ? -9.063 -9.977 -0.225 1.00 58.53 80 ASN A O 1
ATOM 638 N N . VAL A 1 81 ? -10.270 -11.571 0.777 1.00 59.66 81 VAL A N 1
ATOM 639 C CA . VAL A 1 81 ? -10.041 -12.598 -0.249 1.00 59.66 81 VAL A CA 1
ATOM 640 C C . VAL A 1 81 ? -10.545 -12.153 -1.623 1.00 59.66 81 VAL A C 1
ATOM 642 O O . VAL A 1 81 ? -9.865 -12.394 -2.619 1.00 59.66 81 VAL A O 1
ATOM 645 N N . GLU A 1 82 ? -11.703 -11.496 -1.719 1.00 63.56 82 GLU A N 1
ATOM 646 C CA . GLU A 1 82 ? -12.194 -11.008 -3.013 1.00 63.56 82 GLU A CA 1
ATOM 647 C C . GLU A 1 82 ? -11.334 -9.860 -3.564 1.00 63.56 82 GLU A C 1
ATOM 649 O O . GLU A 1 82 ? -11.007 -9.842 -4.753 1.00 63.56 82 GLU A O 1
ATOM 654 N N . ASN A 1 83 ? -10.921 -8.924 -2.708 1.00 65.62 83 ASN A N 1
ATOM 655 C CA . ASN A 1 83 ? -10.054 -7.821 -3.123 1.00 65.62 83 ASN A CA 1
ATOM 656 C C . ASN A 1 83 ? -8.639 -8.298 -3.470 1.00 65.62 83 ASN A C 1
ATOM 658 O O . ASN A 1 83 ? -8.061 -7.845 -4.457 1.00 65.62 83 ASN A O 1
ATOM 662 N N . ASP A 1 84 ? -8.114 -9.271 -2.732 1.00 64.25 84 ASP A N 1
ATOM 663 C CA . ASP A 1 84 ? -6.837 -9.907 -3.027 1.00 64.25 84 ASP A CA 1
ATOM 664 C C . ASP A 1 84 ? -6.889 -10.638 -4.371 1.00 64.25 84 ASP A C 1
ATOM 666 O O . ASP A 1 84 ? -5.965 -10.511 -5.163 1.00 64.25 84 ASP A O 1
ATOM 670 N N . LYS A 1 85 ? -7.992 -11.321 -4.710 1.00 74.44 85 LYS A N 1
ATOM 671 C CA . LYS A 1 85 ? -8.155 -11.962 -6.030 1.00 74.44 85 LYS A CA 1
ATOM 672 C C . LYS A 1 85 ? -8.099 -10.975 -7.200 1.00 74.44 85 LYS A C 1
ATOM 674 O O . LYS A 1 85 ? -7.663 -11.366 -8.281 1.00 74.44 85 LYS A O 1
ATOM 679 N N . LYS A 1 86 ? -8.517 -9.719 -7.004 1.00 82.50 86 LYS A N 1
ATOM 680 C CA . LYS A 1 86 ? -8.470 -8.670 -8.043 1.00 82.50 86 LYS A CA 1
ATOM 681 C C . LYS A 1 86 ? -7.043 -8.176 -8.308 1.00 82.50 86 LYS A C 1
ATOM 683 O O . LYS A 1 86 ? -6.773 -7.668 -9.394 1.00 82.50 86 LYS A O 1
ATOM 688 N N . GLY A 1 87 ? -6.128 -8.374 -7.359 1.00 90.19 87 GLY A N 1
ATOM 689 C CA . GLY A 1 87 ? -4.726 -7.994 -7.484 1.00 90.19 87 GLY A CA 1
ATOM 690 C C . GLY A 1 87 ? -4.477 -6.485 -7.384 1.00 90.19 87 GLY A C 1
ATOM 691 O O . GLY A 1 87 ? -5.309 -5.730 -6.869 1.00 90.19 87 GLY A O 1
ATOM 692 N N . PRO A 1 88 ? -3.297 -6.013 -7.821 1.00 94.56 88 PRO A N 1
ATOM 693 C CA . PRO A 1 88 ? -2.969 -4.597 -7.766 1.00 94.56 88 PRO A CA 1
ATOM 694 C C . PRO A 1 88 ? -3.904 -3.778 -8.660 1.00 94.56 88 PRO A C 1
ATOM 696 O O . PRO A 1 88 ? -4.247 -4.176 -9.772 1.00 94.56 88 PRO A O 1
ATOM 699 N N . ARG A 1 89 ? -4.305 -2.605 -8.167 1.00 93.44 89 ARG A N 1
ATOM 700 C CA . ARG A 1 89 ? -5.176 -1.685 -8.892 1.00 93.44 89 ARG A CA 1
ATOM 701 C C . ARG A 1 89 ? -4.412 -1.112 -10.083 1.00 93.44 89 ARG A C 1
ATOM 703 O O . ARG A 1 89 ? -3.237 -0.786 -9.958 1.00 93.44 89 ARG A O 1
ATOM 710 N N . ASN A 1 90 ? -5.080 -0.918 -11.214 1.00 94.12 90 ASN A N 1
ATOM 711 C CA . ASN A 1 90 ? -4.519 -0.084 -12.275 1.00 94.12 90 ASN A CA 1
ATOM 712 C C . ASN A 1 90 ? -4.339 1.369 -11.791 1.00 94.12 90 ASN A C 1
ATOM 714 O O . ASN A 1 90 ? -5.102 1.869 -10.964 1.00 94.12 90 ASN A O 1
ATOM 718 N N . GLY A 1 91 ? -3.354 2.062 -12.349 1.00 95.25 91 GLY A N 1
ATOM 719 C CA . GLY A 1 91 ? -3.060 3.460 -12.065 1.00 95.25 91 GLY A CA 1
ATOM 720 C C . GLY A 1 91 ? -1.682 3.675 -11.451 1.00 95.25 91 GLY A C 1
ATOM 721 O O . GLY A 1 91 ? -0.826 2.789 -11.422 1.00 95.25 91 GLY A O 1
ATOM 722 N N . THR A 1 92 ? -1.456 4.902 -10.990 1.00 96.62 92 THR A N 1
ATOM 723 C CA . THR A 1 92 ? -0.140 5.357 -10.532 1.00 96.62 92 THR A CA 1
ATOM 724 C C . THR A 1 92 ? 0.153 4.911 -9.103 1.00 96.62 92 THR A C 1
ATOM 726 O O . THR A 1 92 ? -0.603 5.193 -8.177 1.00 96.62 92 THR A O 1
ATOM 729 N N . TYR A 1 93 ? 1.297 4.273 -8.915 1.00 97.50 93 TYR A N 1
ATOM 730 C CA . TYR A 1 93 ? 1.916 3.979 -7.635 1.00 97.50 93 TYR A CA 1
ATOM 731 C C . TYR A 1 93 ? 3.072 4.946 -7.393 1.00 97.50 93 TYR A C 1
ATOM 733 O O . TYR A 1 93 ? 3.920 5.162 -8.259 1.00 97.50 93 TYR A O 1
ATOM 741 N N . ILE A 1 94 ? 3.129 5.501 -6.189 1.00 96.50 94 ILE A N 1
ATOM 742 C CA . ILE A 1 94 ? 4.257 6.286 -5.691 1.00 96.50 94 ILE A CA 1
ATOM 743 C C . ILE A 1 94 ? 5.297 5.317 -5.133 1.00 96.50 94 ILE A C 1
ATOM 745 O O . ILE A 1 94 ? 4.958 4.471 -4.307 1.00 96.50 94 ILE A O 1
ATOM 749 N N .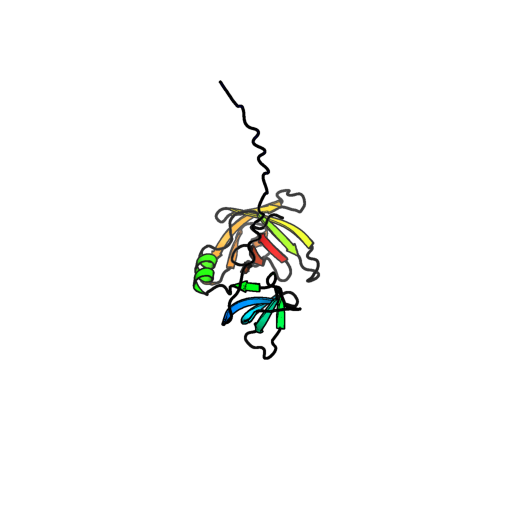 ILE A 1 95 ? 6.557 5.453 -5.541 1.00 96.38 95 ILE A N 1
ATOM 750 C CA . ILE A 1 95 ? 7.651 4.644 -5.002 1.00 96.38 95 ILE A CA 1
ATOM 751 C C . ILE A 1 95 ? 8.254 5.355 -3.797 1.00 96.38 95 ILE A C 1
ATOM 753 O O . ILE A 1 95 ? 8.811 6.450 -3.918 1.00 96.38 95 ILE A O 1
ATOM 757 N N . LEU A 1 96 ? 8.158 4.705 -2.643 1.00 94.56 96 LEU A N 1
ATOM 758 C CA . LEU A 1 96 ? 8.707 5.151 -1.373 1.00 94.56 96 LEU A CA 1
ATOM 759 C C . LEU A 1 96 ? 9.846 4.224 -0.956 1.00 94.56 96 LEU A C 1
ATOM 761 O O . LEU A 1 96 ? 9.672 3.006 -0.933 1.00 94.56 96 LEU A O 1
ATOM 765 N N . SER A 1 97 ? 10.989 4.803 -0.602 1.00 92.81 97 SER A N 1
ATOM 766 C CA . SER A 1 97 ? 12.125 4.100 -0.010 1.00 92.81 97 SER A CA 1
ATOM 767 C C . SER A 1 97 ? 12.296 4.518 1.447 1.00 92.81 97 SER A C 1
ATOM 769 O O . SER A 1 97 ? 12.384 5.707 1.760 1.00 92.81 97 SER A O 1
ATOM 771 N N . TYR A 1 98 ? 12.330 3.539 2.342 1.00 85.38 98 TYR A N 1
ATOM 772 C CA . TYR A 1 98 ? 12.412 3.736 3.782 1.00 85.38 98 TYR A CA 1
ATOM 773 C C . TYR A 1 98 ? 13.859 3.570 4.250 1.00 85.38 98 TYR A C 1
ATOM 775 O O . TYR A 1 98 ? 14.320 2.459 4.491 1.00 85.38 98 TYR A O 1
ATOM 783 N N . GLY A 1 99 ? 14.567 4.695 4.396 1.00 76.00 99 GLY A N 1
ATOM 784 C CA . GLY A 1 99 ? 15.788 4.777 5.212 1.00 76.00 99 GLY A CA 1
ATOM 785 C C . GLY A 1 99 ? 15.492 5.047 6.696 1.00 76.00 99 GLY A C 1
ATOM 786 O O . GLY A 1 99 ? 16.309 4.757 7.560 1.00 76.00 99 GLY A O 1
ATOM 787 N N . SER A 1 100 ? 14.297 5.570 6.990 1.00 72.44 100 SER A N 1
ATOM 788 C CA . SER A 1 100 ? 13.724 5.764 8.324 1.00 72.44 100 SER A CA 1
ATOM 789 C C . SER A 1 100 ? 12.230 5.440 8.268 1.00 72.44 100 SER A C 1
ATOM 791 O O . SER A 1 100 ? 11.575 5.727 7.264 1.00 72.44 100 SER A O 1
ATOM 793 N N . ALA A 1 101 ? 11.681 4.860 9.339 1.00 70.62 101 ALA A N 1
ATOM 794 C CA . ALA A 1 101 ? 10.263 4.506 9.421 1.00 70.62 101 ALA A CA 1
ATOM 795 C C . ALA A 1 101 ? 9.333 5.732 9.360 1.00 70.62 101 ALA A C 1
ATOM 797 O O . ALA A 1 101 ? 8.220 5.630 8.849 1.00 70.62 101 ALA A O 1
ATOM 798 N N . SER A 1 102 ? 9.786 6.887 9.857 1.00 76.88 102 SER A N 1
ATOM 799 C CA . SER A 1 102 ? 8.973 8.104 9.956 1.00 76.88 102 SER A CA 1
ATOM 800 C C . SER A 1 102 ? 9.031 8.995 8.716 1.00 76.88 102 SER A C 1
ATOM 802 O O . SER A 1 102 ? 8.076 9.718 8.455 1.00 76.88 102 SER A O 1
ATOM 804 N N . ASN A 1 103 ? 10.113 8.927 7.935 1.00 78.44 103 ASN A N 1
ATOM 805 C CA . ASN A 1 103 ? 10.369 9.847 6.823 1.00 78.44 103 ASN A CA 1
ATOM 806 C C . ASN A 1 103 ? 10.785 9.082 5.555 1.00 78.44 103 ASN A C 1
ATOM 808 O O . ASN A 1 103 ? 11.973 9.041 5.222 1.00 78.44 103 ASN A O 1
ATOM 812 N N . PRO A 1 104 ? 9.839 8.442 4.843 1.00 86.56 104 PRO A N 1
ATOM 813 C CA . PRO A 1 104 ? 10.142 7.787 3.579 1.00 86.56 104 PRO A CA 1
ATOM 814 C C . PRO A 1 104 ? 10.506 8.799 2.492 1.00 86.56 104 PRO A C 1
ATOM 816 O O . PRO A 1 104 ? 9.856 9.832 2.328 1.00 86.56 104 PRO A O 1
ATOM 819 N N . ILE A 1 105 ? 11.507 8.455 1.686 1.00 90.94 105 ILE A N 1
ATOM 820 C CA . ILE A 1 105 ? 11.915 9.251 0.532 1.00 90.94 105 ILE A CA 1
ATOM 821 C C . ILE A 1 105 ? 11.113 8.783 -0.675 1.00 90.94 105 ILE A C 1
ATOM 823 O O . ILE A 1 105 ? 11.106 7.598 -1.015 1.00 90.94 105 ILE A O 1
ATOM 827 N N . ARG A 1 106 ? 10.457 9.718 -1.363 1.00 94.19 106 ARG A N 1
ATOM 828 C CA . ARG A 1 106 ? 9.870 9.438 -2.672 1.00 94.19 106 ARG A CA 1
ATOM 829 C C . ARG A 1 106 ? 10.981 9.383 -3.716 1.00 94.19 106 ARG A C 1
ATOM 831 O O . ARG A 1 106 ? 11.741 10.338 -3.834 1.00 94.19 106 ARG A O 1
ATOM 838 N N . ILE A 1 107 ? 11.060 8.287 -4.466 1.00 94.44 107 ILE A N 1
ATOM 839 C CA . ILE A 1 107 ? 12.140 8.068 -5.447 1.00 94.44 107 ILE A CA 1
ATOM 840 C C . ILE A 1 107 ? 11.649 7.906 -6.891 1.00 94.44 107 ILE A C 1
ATOM 842 O O . ILE A 1 107 ? 12.452 7.907 -7.820 1.00 94.44 107 ILE A O 1
ATOM 846 N N . GLY A 1 108 ? 10.338 7.807 -7.106 1.00 96.88 108 GLY A N 1
ATOM 847 C CA . GLY A 1 108 ? 9.761 7.728 -8.442 1.00 96.88 108 GLY A CA 1
ATOM 848 C C . GLY A 1 108 ? 8.301 7.306 -8.422 1.00 96.88 108 GLY A C 1
ATOM 849 O O . GLY A 1 108 ? 7.634 7.357 -7.385 1.00 96.88 108 GLY A O 1
ATOM 850 N N . TYR A 1 109 ? 7.822 6.873 -9.583 1.00 98.00 109 TYR A N 1
ATOM 851 C CA . TYR A 1 109 ? 6.455 6.406 -9.787 1.00 98.00 109 TYR A CA 1
ATOM 852 C C . TYR A 1 109 ? 6.452 5.224 -10.739 1.00 98.00 109 TYR A C 1
ATOM 854 O O . TYR A 1 109 ? 7.290 5.163 -11.631 1.00 98.00 109 TYR A O 1
ATOM 862 N N . PHE A 1 110 ? 5.473 4.339 -10.634 1.00 98.31 110 PHE A N 1
ATOM 863 C CA . PHE A 1 110 ? 5.135 3.463 -11.750 1.00 98.31 110 PHE A CA 1
ATOM 864 C C . PHE A 1 110 ? 3.634 3.429 -11.957 1.00 98.31 110 PHE A C 1
ATOM 866 O O . PHE A 1 110 ? 2.870 3.492 -11.003 1.00 98.31 110 PHE A O 1
ATOM 873 N N . GLU A 1 111 ? 3.204 3.338 -13.202 1.00 98.19 111 GLU A N 1
ATOM 874 C CA . GLU A 1 111 ? 1.801 3.180 -13.553 1.00 98.19 111 GLU A CA 1
ATOM 875 C C . GLU A 1 111 ? 1.554 1.743 -13.980 1.00 98.19 111 GLU A C 1
ATOM 877 O O . GLU A 1 111 ? 2.278 1.238 -14.835 1.00 98.19 111 GLU A O 1
ATOM 882 N N . LEU A 1 112 ? 0.554 1.090 -13.386 1.00 97.88 112 LEU A N 1
ATOM 883 C CA . LEU A 1 112 ? 0.086 -0.224 -13.815 1.00 97.88 112 LEU A CA 1
ATOM 884 C C . LEU A 1 112 ? -1.125 -0.077 -14.726 1.00 97.88 112 LEU A C 1
ATOM 886 O O . LEU A 1 112 ? -2.081 0.625 -14.399 1.00 97.88 112 LEU A O 1
ATOM 890 N N . GLN A 1 113 ? -1.114 -0.795 -15.841 1.00 94.81 113 GLN A N 1
ATOM 891 C CA . GLN A 1 113 ? -2.239 -0.852 -16.756 1.00 94.81 113 GLN A CA 1
ATOM 892 C C . GLN A 1 113 ? -2.307 -2.232 -17.404 1.00 94.81 113 GLN A C 1
ATOM 894 O O . GLN A 1 113 ? -1.498 -2.562 -18.268 1.00 94.81 113 GLN A O 1
ATOM 899 N N . ASN A 1 114 ? -3.289 -3.038 -16.994 1.00 91.06 114 ASN A N 1
ATOM 900 C CA . ASN A 1 114 ? -3.663 -4.293 -17.660 1.00 91.06 114 ASN A CA 1
ATOM 901 C C . ASN A 1 114 ? -2.463 -5.231 -17.923 1.00 91.06 114 ASN A C 1
ATOM 903 O O . ASN A 1 114 ? -2.211 -5.635 -19.057 1.00 91.06 114 ASN A O 1
ATOM 907 N N . GLY A 1 115 ? -1.684 -5.538 -16.880 1.00 92.31 115 GLY A N 1
ATOM 908 C CA . GLY A 1 115 ? -0.509 -6.419 -16.980 1.00 92.31 115 GLY A CA 1
ATOM 909 C C . GLY A 1 115 ? 0.739 -5.762 -17.582 1.00 92.31 115 GLY A C 1
ATOM 910 O O . GLY A 1 115 ? 1.753 -6.427 -17.786 1.00 92.31 115 GLY A O 1
ATOM 911 N N . LYS A 1 116 ? 0.703 -4.455 -17.855 1.00 98.00 116 LYS A N 1
ATOM 912 C CA . LYS A 1 116 ? 1.861 -3.648 -18.259 1.00 98.00 116 LYS A CA 1
ATOM 913 C C . LYS A 1 116 ? 2.167 -2.587 -17.220 1.00 98.00 116 LYS A C 1
ATOM 915 O O . LYS A 1 116 ? 1.280 -2.170 -16.478 1.00 98.00 116 LYS A O 1
ATOM 920 N N . TYR A 1 117 ? 3.412 -2.131 -17.190 1.00 98.50 117 TYR A N 1
ATOM 921 C CA . TYR A 1 117 ? 3.785 -0.988 -16.375 1.00 98.50 117 TYR A CA 1
ATOM 922 C C . TYR A 1 117 ? 4.685 0.001 -17.115 1.00 98.50 117 TYR A C 1
ATOM 924 O O . TYR A 1 117 ? 5.494 -0.393 -17.959 1.00 98.50 117 TYR A O 1
ATOM 932 N N . THR A 1 118 ? 4.573 1.275 -16.740 1.00 98.56 118 THR A N 1
AT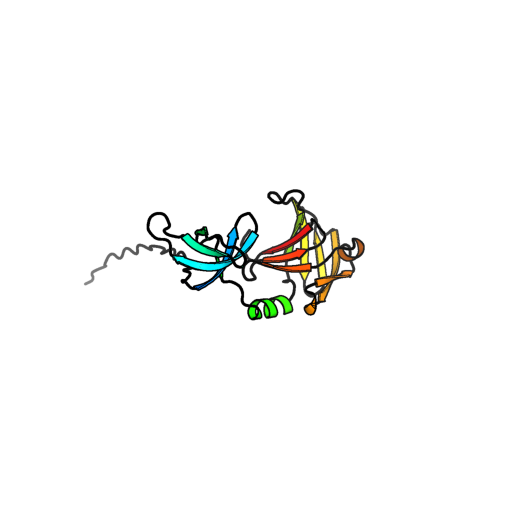OM 933 C CA . THR A 1 118 ? 5.534 2.330 -17.094 1.00 98.56 118 THR A CA 1
ATOM 934 C C . THR A 1 118 ? 6.193 2.855 -15.826 1.00 98.56 118 THR A C 1
ATOM 936 O O . THR A 1 118 ? 5.509 3.134 -14.847 1.00 98.56 118 THR A O 1
ATOM 939 N N . TYR A 1 119 ? 7.518 2.971 -15.827 1.00 98.31 119 TYR A N 1
ATOM 940 C CA . TYR A 1 119 ? 8.328 3.442 -14.711 1.00 98.31 119 TYR A CA 1
ATOM 941 C C . TYR A 1 119 ? 8.816 4.868 -14.977 1.00 98.31 119 TYR A C 1
ATOM 943 O O . TYR A 1 119 ? 9.340 5.169 -16.051 1.00 98.31 119 TYR A O 1
ATOM 951 N N . TYR A 1 120 ? 8.664 5.741 -13.987 1.00 98.38 120 TYR A N 1
ATOM 952 C CA . TYR A 1 120 ? 9.008 7.150 -14.065 1.00 98.38 120 TYR A CA 1
ATOM 953 C C . TYR A 1 120 ? 9.938 7.568 -12.928 1.00 98.38 120 TYR A C 1
ATOM 955 O O . TYR A 1 120 ? 9.804 7.119 -11.786 1.00 98.38 120 TYR A O 1
ATOM 963 N N . ASN A 1 121 ? 10.835 8.506 -13.225 1.00 96.69 121 ASN A N 1
ATOM 964 C CA . ASN A 1 121 ? 11.623 9.182 -12.198 1.00 96.69 121 ASN A CA 1
ATOM 965 C C . ASN A 1 121 ? 10.791 10.245 -11.443 1.00 96.69 121 ASN A C 1
ATOM 967 O O . ASN A 1 121 ? 9.608 10.460 -11.718 1.00 96.69 121 ASN A O 1
ATOM 971 N N . MET A 1 122 ? 11.425 10.959 -10.508 1.00 95.94 122 MET A N 1
ATOM 972 C CA . MET A 1 122 ? 10.784 12.022 -9.717 1.00 95.94 122 MET A CA 1
ATOM 973 C C . MET A 1 122 ? 10.208 13.178 -10.546 1.00 95.94 122 MET A C 1
ATOM 975 O O . MET A 1 122 ? 9.205 13.767 -10.149 1.00 95.94 122 MET A O 1
ATOM 979 N N . SER A 1 123 ? 10.781 13.456 -11.717 1.00 95.12 123 SER A N 1
ATOM 980 C CA . SER A 1 123 ? 10.293 14.461 -12.670 1.00 95.12 123 SER A CA 1
ATOM 981 C C . SER A 1 123 ? 9.191 13.928 -13.596 1.00 95.12 123 SER A C 1
ATOM 983 O O . SER A 1 123 ? 8.873 14.573 -14.590 1.00 95.12 123 SER A O 1
ATOM 985 N N . LYS A 1 124 ? 8.638 12.736 -13.318 1.00 93.38 124 LYS A N 1
ATOM 986 C CA . LYS A 1 124 ? 7.676 12.018 -14.173 1.00 93.38 124 LYS A CA 1
ATOM 987 C C . LYS A 1 124 ? 8.180 11.746 -15.599 1.00 93.38 124 LYS A C 1
ATOM 989 O O . LYS A 1 124 ? 7.387 11.503 -16.505 1.00 93.38 124 LYS A O 1
ATOM 994 N N . LYS A 1 125 ? 9.498 11.731 -15.817 1.00 97.12 125 LYS A N 1
ATOM 995 C CA . LYS A 1 125 ? 10.079 11.273 -17.084 1.00 97.12 125 LYS A CA 1
ATOM 996 C C . LYS A 1 125 ? 10.001 9.751 -17.130 1.00 97.12 125 LYS A C 1
ATOM 998 O O . LYS A 1 125 ? 10.443 9.099 -16.185 1.00 97.12 125 LYS A O 1
ATOM 1003 N N . ASN A 1 126 ? 9.473 9.200 -18.222 1.00 97.88 126 ASN A N 1
ATOM 1004 C CA . ASN A 1 126 ? 9.488 7.760 -18.477 1.00 97.88 126 ASN A CA 1
ATOM 1005 C C . ASN A 1 126 ? 10.944 7.277 -18.593 1.00 97.88 126 ASN A C 1
ATOM 1007 O O . ASN A 1 126 ? 11.716 7.807 -19.393 1.00 97.88 126 ASN A O 1
ATOM 1011 N N . ILE A 1 127 ? 11.310 6.301 -17.767 1.00 97.44 127 ILE A N 1
ATOM 1012 C CA . ILE A 1 127 ? 12.649 5.702 -17.697 1.00 97.44 127 ILE A CA 1
ATOM 1013 C C . ILE A 1 127 ? 12.621 4.181 -17.887 1.00 97.44 127 ILE A C 1
ATOM 1015 O O . ILE A 1 127 ? 13.634 3.513 -17.696 1.00 97.44 127 ILE A O 1
ATOM 1019 N N . GLY A 1 128 ? 11.476 3.616 -18.267 1.00 98.00 128 GLY A N 1
ATOM 1020 C CA . GLY A 1 128 ? 11.373 2.208 -18.615 1.00 98.00 128 GLY A CA 1
ATOM 1021 C C . GLY A 1 128 ? 9.942 1.696 -18.615 1.00 98.00 128 GLY A C 1
ATOM 1022 O O . GLY A 1 128 ? 9.036 2.298 -18.048 1.00 98.00 128 GLY A O 1
ATOM 1023 N N . GLN A 1 129 ? 9.746 0.549 -19.251 1.00 98.50 129 GLN A N 1
ATOM 1024 C CA . GLN A 1 129 ? 8.456 -0.124 -19.355 1.00 98.50 129 GLN A CA 1
ATOM 1025 C C . GLN A 1 129 ? 8.651 -1.630 -19.233 1.00 98.50 129 GLN A C 1
ATOM 1027 O O . GLN A 1 129 ? 9.744 -2.146 -19.476 1.00 98.50 129 GLN A O 1
ATOM 1032 N N . GLY A 1 130 ? 7.590 -2.336 -18.865 1.00 98.12 130 GLY A N 1
ATOM 1033 C CA . GLY A 1 130 ? 7.609 -3.787 -18.793 1.00 98.12 130 GLY A CA 1
ATOM 1034 C C . GLY A 1 130 ? 6.225 -4.382 -18.610 1.00 98.12 130 GLY A C 1
ATOM 1035 O O . GLY A 1 130 ? 5.196 -3.736 -18.815 1.00 98.12 130 GLY A O 1
ATOM 1036 N N . SER A 1 131 ? 6.206 -5.653 -18.243 1.00 97.88 131 SER A N 1
ATOM 1037 C CA . SER A 1 131 ? 4.995 -6.438 -18.052 1.00 97.88 131 SER A CA 1
ATOM 1038 C C . SER A 1 131 ? 5.041 -7.176 -16.726 1.00 97.88 131 SER A C 1
ATOM 1040 O O . SER A 1 131 ? 6.114 -7.413 -16.164 1.00 97.88 131 SER A O 1
ATOM 1042 N N . PHE A 1 132 ? 3.863 -7.508 -16.215 1.00 98.00 132 PHE A N 1
ATOM 1043 C CA . PHE A 1 132 ? 3.703 -8.243 -14.976 1.00 98.00 132 PHE A CA 1
ATOM 1044 C C . PHE A 1 132 ? 2.498 -9.176 -15.034 1.00 98.00 132 PHE A C 1
ATOM 1046 O O . PHE A 1 132 ? 1.545 -8.951 -15.780 1.00 98.00 132 PHE A O 1
ATOM 1053 N N . THR A 1 133 ? 2.528 -10.208 -14.203 1.00 96.31 133 THR A N 1
ATOM 1054 C CA . THR A 1 133 ? 1.364 -11.032 -13.872 1.00 96.31 133 THR A CA 1
ATOM 1055 C C . THR A 1 133 ? 1.099 -10.946 -12.374 1.00 96.31 133 THR A C 1
ATOM 1057 O O . THR A 1 133 ? 1.973 -10.559 -11.597 1.00 96.31 133 THR A O 1
ATOM 1060 N N . TYR A 1 134 ? -0.118 -11.277 -11.952 1.00 95.75 134 TYR A N 1
ATOM 1061 C CA . TYR A 1 134 ? -0.462 -11.360 -10.538 1.00 95.75 134 TYR A CA 1
ATOM 1062 C C . TYR A 1 134 ? -0.844 -12.793 -10.177 1.00 95.75 134 TYR A C 1
ATOM 1064 O O . TYR A 1 134 ? -1.743 -13.382 -10.774 1.00 95.75 134 TYR A O 1
ATOM 1072 N N . ASN A 1 135 ? -0.149 -13.349 -9.190 1.00 91.56 135 ASN A N 1
ATOM 1073 C CA . ASN A 1 135 ? -0.477 -14.624 -8.581 1.00 91.56 135 ASN A CA 1
ATOM 1074 C C . ASN A 1 135 ? -1.303 -14.364 -7.315 1.00 91.56 135 ASN A C 1
ATOM 1076 O O . ASN A 1 135 ? -0.753 -13.959 -6.288 1.00 91.56 135 ASN A O 1
ATOM 1080 N N . ALA A 1 136 ? -2.610 -14.619 -7.398 1.00 87.50 136 ALA A N 1
ATOM 1081 C CA . ALA A 1 136 ? -3.548 -14.414 -6.294 1.00 87.50 136 ALA A CA 1
ATOM 1082 C C . ALA A 1 136 ? -3.321 -15.370 -5.115 1.00 87.50 136 ALA A C 1
ATOM 1084 O O . ALA A 1 136 ? -3.497 -14.968 -3.969 1.00 87.50 136 ALA A O 1
ATOM 1085 N N . ALA A 1 137 ? -2.881 -16.608 -5.371 1.00 86.06 137 ALA A N 1
ATOM 1086 C CA . ALA A 1 137 ? -2.619 -17.582 -4.310 1.00 86.06 137 ALA A CA 1
ATOM 1087 C C . ALA A 1 137 ? -1.487 -17.111 -3.383 1.00 86.06 137 ALA A C 1
ATOM 1089 O O . ALA A 1 137 ? -1.591 -17.208 -2.165 1.00 86.06 137 ALA A O 1
ATOM 1090 N N . ASN A 1 138 ? -0.442 -16.523 -3.969 1.00 87.94 138 ASN A N 1
ATOM 1091 C CA . ASN A 1 138 ? 0.738 -16.050 -3.243 1.00 87.94 138 ASN A CA 1
ATOM 1092 C C . ASN A 1 138 ? 0.730 -14.537 -2.992 1.00 87.94 138 ASN A C 1
ATOM 1094 O O . ASN A 1 138 ? 1.732 -13.987 -2.537 1.00 87.94 138 ASN A O 1
ATOM 1098 N N . LYS A 1 139 ? -0.353 -13.847 -3.367 1.00 93.12 139 LYS A N 1
ATOM 1099 C CA . LYS A 1 139 ? -0.476 -12.383 -3.378 1.00 93.12 139 LYS A CA 1
ATOM 1100 C C . LYS A 1 139 ? 0.789 -11.692 -3.886 1.00 93.12 139 LYS A C 1
ATOM 1102 O O . LYS A 1 139 ? 1.382 -10.858 -3.206 1.00 93.12 139 LYS A O 1
ATOM 1107 N N . THR A 1 140 ? 1.245 -12.087 -5.070 1.00 95.38 140 THR A N 1
ATOM 1108 C CA . THR A 1 140 ? 2.532 -11.635 -5.609 1.00 95.38 140 THR A CA 1
ATOM 1109 C C . THR A 1 140 ? 2.388 -11.148 -7.041 1.00 95.38 140 THR A C 1
ATOM 1111 O O . THR A 1 140 ? 1.895 -11.863 -7.910 1.00 95.38 140 THR A O 1
ATOM 1114 N N . VAL A 1 141 ? 2.866 -9.935 -7.288 1.00 97.38 141 VAL A N 1
ATOM 1115 C CA . VAL A 1 141 ? 3.146 -9.399 -8.616 1.00 97.38 141 VAL A CA 1
ATOM 1116 C C . VAL A 1 141 ? 4.461 -9.992 -9.110 1.00 97.38 141 VAL A C 1
ATOM 1118 O O . VAL A 1 141 ? 5.494 -9.868 -8.459 1.00 97.38 141 VAL A O 1
ATOM 1121 N N . GLN A 1 142 ? 4.434 -10.649 -10.260 1.00 97.19 142 GLN A N 1
ATOM 1122 C CA . GLN A 1 142 ? 5.620 -11.184 -10.915 1.00 97.19 142 GLN A CA 1
ATOM 1123 C C . GLN A 1 142 ? 5.966 -10.288 -12.097 1.00 97.19 142 GLN A C 1
ATOM 1125 O O . GLN A 1 142 ? 5.217 -10.225 -13.070 1.00 97.19 142 GLN A O 1
ATOM 1130 N N . TRP A 1 143 ? 7.103 -9.598 -12.031 1.00 97.69 143 TRP A N 1
ATOM 1131 C CA . TRP A 1 143 ? 7.603 -8.794 -13.146 1.00 97.69 143 TRP A CA 1
ATOM 1132 C C . TRP A 1 143 ? 8.155 -9.720 -14.231 1.00 97.69 143 TRP A C 1
ATOM 1134 O O . TRP A 1 143 ? 9.142 -10.425 -14.025 1.00 97.69 143 TRP A O 1
ATOM 1144 N N . THR A 1 144 ? 7.515 -9.746 -15.396 1.00 97.81 144 THR A N 1
ATOM 1145 C CA . THR A 1 144 ? 7.847 -10.674 -16.487 1.00 97.81 144 THR A CA 1
ATOM 1146 C C . THR A 1 144 ? 8.788 -10.066 -17.526 1.00 97.81 144 THR A C 1
ATOM 1148 O O . THR A 1 144 ? 9.465 -10.815 -18.238 1.00 97.81 144 THR A O 1
ATOM 1151 N N . SER A 1 145 ? 8.929 -8.737 -17.559 1.00 98.38 145 SER A N 1
ATOM 1152 C CA . SER A 1 145 ? 9.880 -8.001 -18.405 1.00 98.38 145 SER A CA 1
ATOM 1153 C C . SER A 1 145 ? 10.221 -6.620 -17.820 1.00 98.38 145 SER A C 1
ATOM 1155 O O . SER A 1 145 ? 9.638 -6.204 -16.818 1.00 98.38 145 SER A O 1
ATOM 1157 N N . GLY A 1 146 ? 11.159 -5.907 -18.452 1.00 98.06 146 GLY A N 1
ATOM 1158 C CA . GLY A 1 146 ? 11.489 -4.519 -18.121 1.00 98.06 146 GLY A CA 1
ATOM 1159 C C . GLY A 1 146 ? 12.419 -4.341 -16.912 1.00 98.06 146 GLY A C 1
ATOM 1160 O O . GLY A 1 146 ? 12.927 -5.321 -16.357 1.00 98.06 146 GLY A O 1
ATOM 1161 N N . PRO A 1 147 ? 12.666 -3.085 -16.490 1.00 97.62 147 PRO A N 1
ATOM 1162 C CA . PRO A 1 147 ? 13.645 -2.770 -15.448 1.00 97.62 147 PRO A CA 1
ATOM 1163 C C . PRO A 1 147 ? 13.368 -3.438 -14.095 1.00 97.62 147 PRO A C 1
ATOM 1165 O O . PRO A 1 147 ? 14.316 -3.758 -13.389 1.00 97.62 147 PRO A O 1
ATOM 1168 N N . PHE A 1 148 ? 12.108 -3.693 -13.726 1.00 97.25 148 PHE A N 1
ATOM 1169 C CA . PHE A 1 148 ? 11.772 -4.288 -12.426 1.00 97.25 148 PHE A CA 1
ATOM 1170 C C . PHE A 1 148 ? 12.126 -5.776 -12.389 1.00 97.25 148 PHE A C 1
ATOM 1172 O O . PHE A 1 148 ? 12.601 -6.266 -11.367 1.00 97.25 148 PHE A O 1
ATOM 1179 N N . LYS A 1 149 ? 11.990 -6.478 -13.523 1.00 97.69 149 LYS A N 1
ATOM 1180 C CA . LYS A 1 149 ? 12.503 -7.844 -13.665 1.00 97.69 149 LYS A CA 1
ATOM 1181 C C . LYS A 1 149 ? 14.029 -7.872 -13.646 1.00 97.69 149 LYS A C 1
ATOM 1183 O O . LYS A 1 149 ? 14.600 -8.670 -12.917 1.00 97.69 149 LYS A O 1
ATOM 1188 N N . VAL A 1 150 ? 14.685 -7.002 -14.421 1.00 97.25 150 VAL A N 1
ATOM 1189 C CA . VAL A 1 150 ? 16.161 -6.951 -14.503 1.00 97.25 150 VAL A CA 1
ATOM 1190 C C . VAL A 1 150 ? 16.785 -6.640 -13.141 1.00 97.25 150 VAL A C 1
ATOM 1192 O O . VAL A 1 150 ? 17.792 -7.234 -12.774 1.00 97.25 150 VAL A O 1
ATOM 1195 N N . ALA A 1 151 ? 16.161 -5.752 -12.368 1.00 94.75 151 ALA A N 1
ATOM 1196 C CA . ALA A 1 151 ? 16.603 -5.405 -11.024 1.00 94.75 151 ALA A CA 1
ATOM 1197 C C . ALA A 1 151 ? 16.216 -6.443 -9.950 1.00 94.75 151 ALA A C 1
ATOM 1199 O O . ALA A 1 151 ? 16.463 -6.198 -8.771 1.00 94.75 151 ALA A O 1
ATOM 1200 N N . ASN A 1 152 ? 15.603 -7.574 -10.329 1.00 94.56 152 ASN A N 1
ATOM 1201 C CA . ASN A 1 152 ? 15.103 -8.609 -9.419 1.00 94.56 152 ASN A CA 1
ATOM 1202 C C . ASN A 1 152 ? 14.221 -8.048 -8.293 1.00 94.56 152 ASN A C 1
ATOM 1204 O O . ASN A 1 152 ? 14.343 -8.433 -7.128 1.00 94.56 152 ASN A O 1
ATOM 1208 N N . TRP A 1 153 ? 13.338 -7.105 -8.625 1.00 92.88 153 TRP A N 1
ATOM 1209 C CA . TRP A 1 153 ? 12.407 -6.565 -7.644 1.00 92.88 153 TRP A CA 1
ATOM 1210 C C . TRP A 1 153 ? 11.405 -7.637 -7.204 1.00 92.88 153 TRP A C 1
ATOM 1212 O O . TRP A 1 153 ? 10.924 -8.445 -7.999 1.00 92.88 153 TRP A O 1
ATOM 1222 N N . SER A 1 154 ? 11.082 -7.627 -5.913 1.00 92.00 154 SER A N 1
ATOM 1223 C CA . SER A 1 154 ? 9.984 -8.397 -5.333 1.00 92.00 154 SER A CA 1
ATOM 1224 C C . SER A 1 154 ? 8.639 -7.872 -5.851 1.00 92.00 154 SER A C 1
ATOM 1226 O O . SER A 1 154 ? 8.578 -6.910 -6.613 1.00 92.00 154 SER A O 1
ATOM 1228 N N . GLY A 1 155 ? 7.537 -8.473 -5.418 1.00 93.88 155 GLY A N 1
ATOM 1229 C CA . GLY A 1 155 ? 6.205 -7.988 -5.764 1.00 93.88 155 GLY A CA 1
ATOM 1230 C C . GLY A 1 155 ? 5.134 -8.393 -4.771 1.00 93.88 155 GLY A C 1
ATOM 1231 O O . GLY A 1 155 ? 3.979 -8.551 -5.159 1.00 93.88 155 GLY A O 1
ATOM 1232 N N . LYS A 1 156 ? 5.492 -8.590 -3.496 1.00 96.31 156 LYS A N 1
ATOM 1233 C CA . LYS A 1 156 ? 4.503 -8.933 -2.468 1.00 96.31 156 LYS A CA 1
ATOM 1234 C C . LYS A 1 156 ? 3.435 -7.840 -2.409 1.00 96.31 156 LYS A C 1
ATOM 1236 O O . LYS A 1 156 ? 3.763 -6.666 -2.238 1.00 96.31 156 LYS A O 1
ATOM 1241 N N . PHE A 1 157 ? 2.183 -8.238 -2.574 1.00 95.06 157 PHE A N 1
ATOM 1242 C CA . PHE A 1 157 ? 1.036 -7.353 -2.657 1.00 95.06 157 PHE A CA 1
ATOM 1243 C C . PHE A 1 157 ? 0.229 -7.391 -1.363 1.00 95.06 157 PHE A C 1
ATOM 1245 O O . PHE A 1 157 ? -0.042 -8.461 -0.817 1.00 95.06 157 PHE A O 1
ATOM 1252 N N . GLU A 1 158 ? -0.142 -6.210 -0.883 1.00 91.62 158 GLU A N 1
ATOM 1253 C CA . GLU A 1 158 ? -0.903 -6.016 0.345 1.00 91.62 158 GLU A CA 1
ATOM 1254 C C . GLU A 1 158 ? -1.959 -4.930 0.119 1.00 91.62 158 GLU A C 1
ATOM 1256 O O . GLU A 1 158 ? -1.731 -3.947 -0.595 1.00 91.62 158 GLU A O 1
ATOM 1261 N 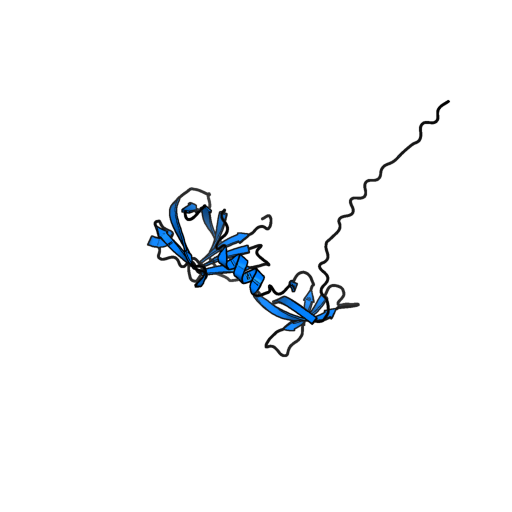N . ILE A 1 159 ? -3.118 -5.114 0.742 1.00 87.94 159 ILE A N 1
ATOM 1262 C CA . ILE A 1 159 ? -4.201 -4.141 0.759 1.00 87.94 159 ILE A CA 1
ATOM 1263 C C . ILE A 1 159 ? -4.324 -3.617 2.184 1.00 87.94 159 ILE A C 1
ATOM 1265 O O . ILE A 1 159 ? -4.440 -4.390 3.129 1.00 87.94 159 ILE A O 1
ATOM 1269 N N . ASP A 1 160 ? -4.306 -2.297 2.317 1.00 84.56 160 ASP A N 1
ATOM 1270 C CA . ASP A 1 160 ? -4.404 -1.581 3.580 1.00 84.56 160 ASP A CA 1
ATOM 1271 C C . ASP A 1 160 ? -5.584 -0.607 3.559 1.00 84.56 160 ASP A C 1
ATOM 1273 O O . ASP A 1 160 ? -6.084 -0.206 2.502 1.00 84.56 160 ASP A O 1
ATOM 1277 N N . ARG A 1 161 ? -5.978 -0.155 4.756 1.00 78.44 161 ARG A N 1
ATOM 1278 C CA . ARG A 1 161 ? -6.966 0.919 4.955 1.00 78.44 161 ARG A CA 1
ATOM 1279 C C . ARG A 1 161 ? -8.280 0.622 4.243 1.00 78.44 161 ARG A C 1
ATOM 1281 O O . ARG A 1 161 ? -8.793 1.463 3.513 1.00 78.44 161 ARG A O 1
ATOM 1288 N N . GLU A 1 162 ? -8.800 -0.583 4.452 1.00 76.19 162 GLU A N 1
ATOM 1289 C CA . GLU A 1 162 ? -10.097 -1.001 3.914 1.00 76.19 162 GLU A CA 1
ATOM 1290 C C . GLU A 1 162 ? -10.156 -0.998 2.377 1.00 76.19 162 GLU A C 1
ATOM 1292 O O . GLU A 1 162 ? -11.163 -0.629 1.780 1.00 76.19 162 GLU A O 1
ATOM 1297 N N . GLY A 1 163 ? -9.055 -1.343 1.701 1.00 78.56 163 GLY A N 1
ATOM 1298 C CA . GLY A 1 163 ? -8.997 -1.279 0.235 1.00 78.56 163 GLY A CA 1
ATOM 1299 C C . GLY A 1 163 ? -8.557 0.069 -0.324 1.00 78.56 163 GLY A C 1
ATOM 1300 O O . GLY A 1 163 ? -8.252 0.168 -1.513 1.00 78.56 163 GLY A O 1
ATOM 1301 N N . LYS A 1 164 ? -8.465 1.120 0.497 1.00 83.19 164 LYS A N 1
ATOM 1302 C CA . LYS A 1 164 ? -8.091 2.458 0.012 1.00 83.19 164 LYS A CA 1
ATOM 1303 C C . LYS A 1 164 ? -6.658 2.495 -0.491 1.00 83.19 164 LYS A C 1
ATOM 1305 O O . LYS A 1 164 ? -6.381 3.174 -1.480 1.00 83.19 164 LYS A O 1
ATOM 1310 N N . THR A 1 165 ? -5.760 1.732 0.131 1.00 89.62 165 THR A N 1
ATOM 1311 C CA . THR A 1 165 ? -4.341 1.720 -0.226 1.00 89.62 165 THR A CA 1
ATOM 1312 C C . THR A 1 165 ? -3.891 0.341 -0.694 1.00 89.62 165 THR A C 1
ATOM 1314 O O . THR A 1 165 ? -3.922 -0.626 0.056 1.00 89.62 165 THR A O 1
ATOM 1317 N N . HIS A 1 166 ? -3.413 0.266 -1.931 1.00 93.94 166 HIS A N 1
ATOM 1318 C CA . HIS A 1 166 ? -2.742 -0.903 -2.487 1.00 93.94 166 HIS A CA 1
ATOM 1319 C C . HIS A 1 166 ? -1.230 -0.714 -2.353 1.00 93.94 166 HIS A C 1
ATOM 1321 O O . HIS A 1 166 ? -0.696 0.317 -2.769 1.00 93.94 166 HIS A O 1
ATOM 1327 N N . LYS A 1 167 ? -0.530 -1.714 -1.818 1.00 95.19 167 LYS A N 1
ATOM 1328 C CA . LYS A 1 167 ? 0.926 -1.710 -1.652 1.00 95.19 167 LYS A CA 1
ATOM 1329 C C . LYS A 1 167 ? 1.560 -2.863 -2.416 1.00 95.19 167 LYS A C 1
ATOM 1331 O O . LYS A 1 167 ? 1.079 -3.989 -2.362 1.00 95.19 167 LYS A O 1
ATOM 1336 N N . ILE A 1 168 ? 2.663 -2.585 -3.104 1.00 97.31 168 ILE A N 1
ATOM 1337 C CA . ILE A 1 168 ? 3.515 -3.602 -3.729 1.00 97.31 168 ILE A CA 1
ATOM 1338 C C . ILE A 1 168 ? 4.922 -3.421 -3.180 1.00 97.31 168 ILE A C 1
ATOM 1340 O O . ILE A 1 168 ? 5.548 -2.383 -3.386 1.00 97.31 168 ILE A O 1
ATOM 1344 N N . ARG A 1 169 ? 5.439 -4.422 -2.475 1.00 96.50 169 ARG A N 1
ATOM 1345 C CA . ARG A 1 169 ? 6.814 -4.417 -1.982 1.00 96.50 169 ARG A CA 1
ATOM 1346 C C . ARG A 1 169 ? 7.767 -4.732 -3.128 1.00 96.50 169 ARG A C 1
ATOM 1348 O O . ARG A 1 169 ? 7.713 -5.823 -3.683 1.00 96.50 169 ARG A O 1
ATOM 1355 N N . LEU A 1 170 ? 8.636 -3.778 -3.454 1.00 95.50 170 LEU A N 1
ATOM 1356 C CA . LEU A 1 170 ? 9.585 -3.865 -4.567 1.00 95.50 170 LEU A CA 1
ATOM 1357 C C . LEU A 1 170 ? 10.935 -4.426 -4.105 1.00 95.50 170 LEU A C 1
ATOM 1359 O O . LEU A 1 170 ? 11.600 -5.134 -4.849 1.00 95.50 170 LEU A O 1
ATOM 1363 N N . ASN A 1 171 ? 11.329 -4.165 -2.858 1.00 93.00 171 ASN A N 1
ATOM 1364 C CA . ASN A 1 171 ? 12.445 -4.830 -2.177 1.00 93.00 171 ASN A CA 1
ATOM 1365 C C . ASN A 1 171 ? 12.275 -4.697 -0.644 1.00 93.00 171 ASN A C 1
ATOM 1367 O O . ASN A 1 171 ? 11.187 -4.370 -0.162 1.00 93.00 171 ASN A O 1
ATOM 1371 N N . SER A 1 172 ? 13.320 -4.971 0.142 1.00 90.00 172 SER A N 1
ATOM 1372 C CA . SER A 1 172 ? 13.266 -4.900 1.611 1.00 90.00 172 SER A CA 1
ATOM 1373 C C . SER A 1 172 ? 12.891 -3.513 2.149 1.00 90.00 172 SER A C 1
ATOM 1375 O O . SER A 1 172 ? 12.168 -3.433 3.142 1.00 90.00 172 SER A O 1
ATOM 1377 N N . VAL A 1 173 ? 13.303 -2.438 1.474 1.00 90.56 173 VAL A N 1
ATOM 1378 C CA . VAL A 1 173 ? 13.139 -1.044 1.928 1.00 90.56 173 VAL A CA 1
ATOM 1379 C C . VAL A 1 173 ? 12.264 -0.192 1.008 1.00 90.56 173 VAL A C 1
ATOM 1381 O O . VAL A 1 173 ? 11.907 0.926 1.365 1.00 90.56 173 VAL A O 1
ATOM 1384 N N . THR A 1 174 ? 11.892 -0.689 -0.170 1.00 94.06 174 THR A N 1
ATOM 1385 C CA . THR A 1 174 ? 11.145 0.064 -1.183 1.00 94.06 174 THR A CA 1
ATOM 1386 C C . THR A 1 174 ? 9.765 -0.535 -1.431 1.00 94.06 174 THR A C 1
ATOM 1388 O O . THR A 1 174 ? 9.624 -1.740 -1.662 1.00 94.06 174 THR A O 1
ATOM 1391 N N . ILE A 1 175 ? 8.744 0.321 -1.450 1.00 95.88 175 ILE A N 1
ATOM 1392 C CA . ILE A 1 175 ? 7.359 -0.043 -1.756 1.00 95.88 175 ILE A CA 1
ATOM 1393 C C . ILE A 1 175 ? 6.771 0.895 -2.812 1.00 95.88 175 ILE A C 1
ATOM 1395 O O . ILE A 1 175 ? 7.066 2.087 -2.835 1.00 95.88 175 ILE A O 1
ATOM 1399 N N . GLY A 1 176 ? 5.900 0.365 -3.662 1.00 97.06 176 GLY A N 1
ATOM 1400 C CA . GLY A 1 176 ? 4.935 1.141 -4.426 1.00 97.06 176 GLY A CA 1
ATOM 1401 C C . GLY A 1 176 ? 3.635 1.273 -3.644 1.00 97.06 176 GLY A C 1
ATOM 1402 O O . GLY A 1 176 ? 3.125 0.265 -3.160 1.00 97.06 176 GLY A O 1
ATOM 1403 N N . THR A 1 177 ? 3.069 2.475 -3.558 1.00 95.69 177 THR A N 1
ATOM 1404 C CA . THR A 1 177 ? 1.765 2.723 -2.924 1.00 95.69 177 THR A CA 1
ATOM 1405 C C . THR A 1 177 ? 0.799 3.441 -3.866 1.00 95.69 177 THR A C 1
ATOM 1407 O O . THR A 1 177 ? 1.159 4.443 -4.482 1.00 95.69 177 THR A O 1
ATOM 1410 N N . ASN A 1 178 ? -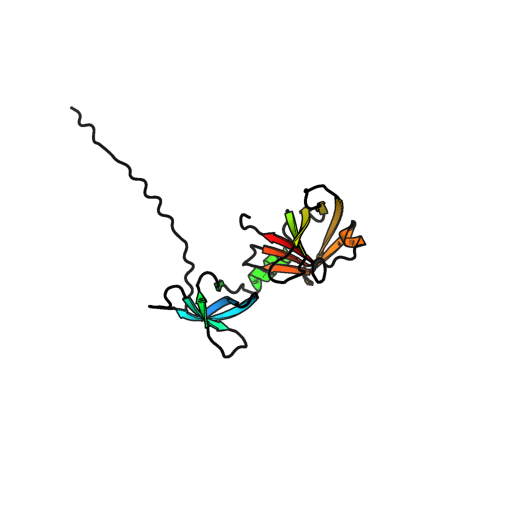0.430 2.943 -3.970 1.00 95.19 178 ASN A N 1
ATOM 1411 C CA . ASN A 1 178 ? -1.539 3.573 -4.686 1.00 95.19 178 ASN A CA 1
ATOM 1412 C C . ASN A 1 178 ? -2.693 3.771 -3.695 1.00 95.19 178 ASN A C 1
ATOM 1414 O O . ASN A 1 178 ? -3.243 2.793 -3.190 1.00 95.19 178 ASN A O 1
ATOM 1418 N N . SER A 1 179 ? -3.026 5.026 -3.390 1.00 91.00 179 SER A N 1
ATOM 1419 C CA . SER A 1 179 ? -4.088 5.397 -2.448 1.00 91.00 179 SER A CA 1
ATOM 1420 C C . SER A 1 179 ? -5.233 6.086 -3.186 1.00 91.00 179 SER A C 1
ATOM 1422 O O . SER A 1 179 ? -4.977 6.886 -4.082 1.00 91.00 179 SER A O 1
ATOM 1424 N N . THR A 1 180 ? -6.478 5.793 -2.807 1.00 83.50 180 THR A N 1
ATOM 1425 C CA . THR A 1 180 ? -7.665 6.530 -3.284 1.00 83.50 180 THR A CA 1
ATOM 1426 C C . THR A 1 180 ? -7.880 7.854 -2.567 1.00 83.50 180 THR A C 1
ATOM 1428 O O . THR A 1 180 ? -8.699 8.653 -3.007 1.00 83.50 180 THR A O 1
ATOM 1431 N N . ASP A 1 181 ? -7.197 8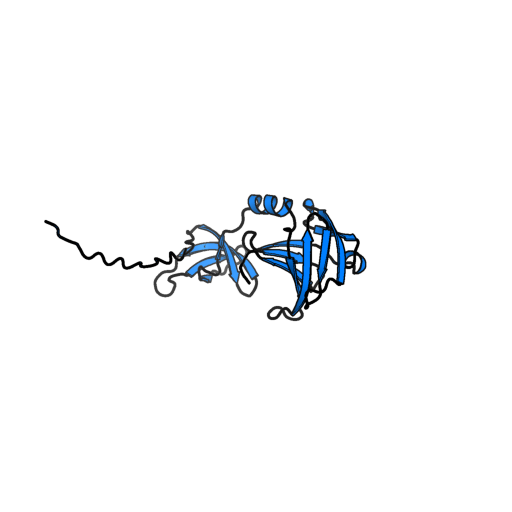.076 -1.447 1.00 78.56 181 ASP A N 1
ATOM 1432 C CA . ASP A 1 181 ? -7.268 9.361 -0.765 1.00 78.56 181 ASP A CA 1
ATOM 1433 C C . ASP A 1 181 ? -6.627 10.436 -1.642 1.00 78.56 181 ASP A C 1
ATOM 1435 O O . ASP A 1 181 ? -5.557 10.226 -2.220 1.00 78.56 181 ASP A O 1
ATOM 1439 N N . SER A 1 182 ? -7.277 11.593 -1.727 1.00 54.41 182 SER A N 1
ATOM 1440 C CA . SER A 1 182 ? -6.696 12.786 -2.333 1.00 54.41 182 SER A CA 1
ATOM 1441 C C . SER A 1 182 ? -5.399 13.146 -1.603 1.00 54.41 182 SER A C 1
ATOM 1443 O O . SER A 1 182 ? -5.421 13.379 -0.393 1.00 54.41 182 SER A O 1
ATOM 1445 N N . ASN A 1 183 ? -4.284 13.128 -2.343 1.00 48.25 183 ASN A N 1
ATOM 1446 C CA . ASN A 1 183 ? -2.978 13.613 -1.886 1.00 48.25 183 ASN A CA 1
ATOM 1447 C C . ASN A 1 183 ? -2.953 15.137 -1.793 1.00 48.25 183 ASN A C 1
ATOM 1449 O O . ASN A 1 183 ? -3.579 15.775 -2.671 1.00 48.25 183 ASN A O 1
#

Organism: NCBI:txid1813871

InterPro domains:
  IPR016197 Chromo-like domain superfamily [SSF54160] (20-66)

pLDDT: mean 85.28, std 16.77, range [37.59, 98.56]

Foldseek 3Di:
DDDDDDDDDDDDPPPPPPQDDDDFQFWKWFDDPLDTFTWTFHAADDDVLHQWTWTDTPPDPDIDTGHSVRMDGDDDPVLQLVLLVVADDFAKWFKWFPPDSVDTDTFWIWGDDDQKIFTAGPVRDTPKIFGWDADSVQSWIGTPDMDLVVVVFTFRWDADDSNQWIWGHRDPGMITIDGVDDD